Protein AF-A0A1W9SFX4-F1 (afdb_monomer)

Radius of gyration: 13.18 Å; Cα contacts (8 Å, |Δi|>4): 288; chains: 1; bounding box: 35×30×36 Å

pLDDT: mean 95.42, std 6.11, range [47.66, 98.62]

Nearest PDB structures (foldseek):
  8iah-assembly1_3  TM=3.057E-01  e=8.000E+00  Sus scrofa
  8bez-assembly1_B  TM=2.162E-01  e=9.875E+00  Lysinibacillus sphaericus

Sequence (122 aa):
MSNLPYLVVSDGKGNTFEVPELRMVGAALNKYMLPGSDELIPLPVGSDLFELPGCKPVGYNPETREFVLLEEYHGQTVSAAAAFMAPAYMQLYRGAYVKAYNAPTLPLYAYTAVGWKNGEFY

Secondary structure (DSSP, 8-state):
---PPEEEEE-SSS-EEEEEEEE--EEETTEEEPPPTTS--PPPTT-EEEEETTEEEEEEETTTTEEEE-SEETTEE-EEEEEEPPTT----SEEPEEE-TTPPPPPS--EE--EEETTEE-

Structure (mmCIF, N/CA/C/O backbone):
data_AF-A0A1W9SFX4-F1
#
_entry.id   AF-A0A1W9SFX4-F1
#
loop_
_atom_site.group_PDB
_atom_site.id
_atom_site.type_symbol
_atom_site.label_atom_id
_atom_site.label_alt_id
_atom_site.label_comp_id
_atom_site.label_asym_id
_atom_site.label_entity_id
_atom_site.label_seq_id
_atom_site.pdbx_PDB_ins_code
_atom_si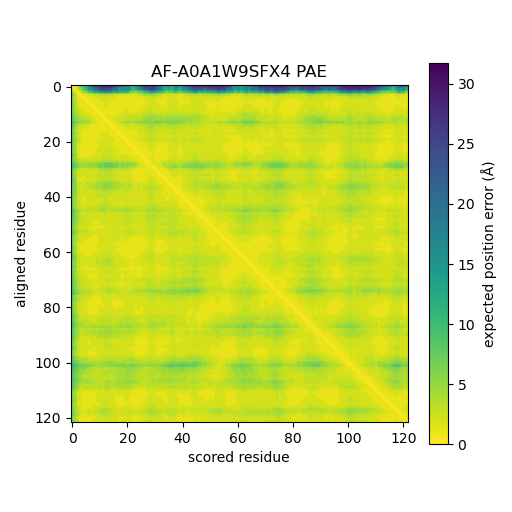te.Cartn_x
_atom_site.Cartn_y
_atom_site.Cartn_z
_atom_site.occupancy
_atom_site.B_iso_or_equiv
_atom_site.auth_seq_id
_atom_site.auth_comp_id
_atom_site.auth_asym_id
_atom_site.auth_atom_id
_atom_site.pdbx_PDB_model_num
ATOM 1 N N . MET A 1 1 ? -5.554 10.866 -17.174 1.00 47.66 1 MET A N 1
ATOM 2 C CA . MET A 1 1 ? -5.161 10.652 -15.766 1.00 47.66 1 MET A CA 1
ATOM 3 C C . MET A 1 1 ? -4.783 9.195 -15.635 1.00 47.66 1 MET A C 1
ATOM 5 O O . MET A 1 1 ? -5.523 8.349 -16.120 1.00 47.66 1 MET A O 1
ATOM 9 N N . SER A 1 2 ? -3.567 8.950 -15.161 1.00 55.94 2 SER A N 1
ATOM 10 C CA . SER A 1 2 ? -2.888 7.655 -15.117 1.00 55.94 2 SER A CA 1
ATOM 11 C C . SER A 1 2 ? -3.779 6.562 -14.525 1.00 55.94 2 SER A C 1
ATOM 13 O O . SER A 1 2 ? -4.423 6.755 -13.497 1.00 55.94 2 SER A O 1
ATOM 15 N N . ASN A 1 3 ? -3.812 5.410 -15.198 1.00 82.25 3 ASN A N 1
ATOM 16 C CA . ASN A 1 3 ? -4.481 4.189 -14.755 1.00 82.25 3 ASN A CA 1
ATOM 17 C C . ASN A 1 3 ? -3.688 3.579 -13.584 1.00 82.25 3 ASN A C 1
ATOM 19 O O . ASN A 1 3 ? -3.012 2.561 -13.752 1.00 82.25 3 ASN A O 1
ATOM 23 N N . LEU A 1 4 ? -3.665 4.292 -12.455 1.00 94.81 4 LEU A N 1
ATOM 24 C CA . LEU A 1 4 ? -3.017 3.862 -11.225 1.00 94.81 4 LEU A CA 1
ATOM 25 C C . LEU A 1 4 ? -3.733 2.620 -10.684 1.00 94.81 4 LEU A C 1
ATOM 27 O O . LEU A 1 4 ? -4.965 2.565 -10.752 1.00 94.81 4 LEU A O 1
ATOM 31 N N . PRO A 1 5 ? -2.991 1.654 -10.133 1.00 97.69 5 PRO A N 1
ATOM 32 C CA . PRO A 1 5 ? -3.583 0.542 -9.410 1.00 97.69 5 PRO A CA 1
ATOM 33 C C . PRO A 1 5 ? -4.430 0.997 -8.217 1.00 97.69 5 PRO A C 1
ATOM 35 O O . PRO A 1 5 ? -4.218 2.073 -7.643 1.00 97.69 5 PRO A O 1
ATOM 38 N N . TYR A 1 6 ? -5.401 0.169 -7.852 1.00 98.50 6 TYR A N 1
ATOM 39 C CA . TYR A 1 6 ? -6.217 0.343 -6.659 1.00 98.50 6 TYR A CA 1
ATOM 40 C C . TYR A 1 6 ? -5.377 0.155 -5.398 1.00 98.50 6 TYR A C 1
ATOM 42 O O . TYR A 1 6 ? -4.393 -0.589 -5.399 1.00 98.50 6 TYR A O 1
ATOM 50 N N . LEU A 1 7 ? -5.770 0.838 -4.321 1.00 98.50 7 LEU A N 1
ATOM 51 C CA . LEU A 1 7 ? -5.192 0.595 -3.002 1.00 98.50 7 LEU A CA 1
ATOM 52 C C . LEU A 1 7 ? -5.469 -0.857 -2.593 1.00 98.50 7 LEU A C 1
ATOM 54 O O . LEU A 1 7 ? -6.609 -1.300 -2.692 1.00 98.50 7 LEU A O 1
ATOM 58 N N . VAL A 1 8 ? -4.451 -1.560 -2.101 1.00 98.38 8 VAL A N 1
ATOM 59 C CA . VAL A 1 8 ? -4.590 -2.899 -1.511 1.00 98.38 8 VAL A CA 1
ATOM 60 C C . VAL A 1 8 ? -4.483 -2.792 0.004 1.00 98.38 8 VAL A C 1
ATOM 62 O O . VAL A 1 8 ? -3.603 -2.107 0.532 1.00 98.38 8 VAL A O 1
ATOM 65 N N . VAL A 1 9 ? -5.380 -3.478 0.705 1.00 98.44 9 VAL A N 1
ATOM 66 C CA . VAL A 1 9 ? -5.437 -3.524 2.169 1.00 98.44 9 VAL A CA 1
ATOM 67 C C . VAL A 1 9 ? -5.582 -4.963 2.660 1.00 98.44 9 VAL A C 1
ATOM 69 O O . VAL A 1 9 ? -5.870 -5.861 1.873 1.00 98.44 9 VAL A O 1
ATOM 72 N N . SER A 1 10 ? -5.367 -5.179 3.958 1.00 97.94 10 SER A N 1
ATOM 73 C CA . SER A 1 10 ? -5.549 -6.465 4.639 1.00 97.94 10 SER A CA 1
ATOM 74 C C . SER A 1 10 ? -6.677 -6.405 5.669 1.00 97.94 10 SER A C 1
ATOM 76 O O . SER A 1 10 ? -6.849 -5.382 6.337 1.00 97.94 10 SER A O 1
ATOM 78 N N . ASP A 1 11 ? -7.399 -7.513 5.839 1.00 95.81 11 ASP A N 1
ATOM 79 C CA . ASP A 1 11 ? -8.476 -7.671 6.829 1.00 95.81 11 ASP A CA 1
ATOM 80 C C . ASP A 1 11 ? -8.001 -8.110 8.230 1.00 95.81 11 ASP A C 1
ATOM 82 O O . ASP A 1 11 ? -8.825 -8.313 9.126 1.00 95.81 11 ASP A O 1
ATOM 86 N N . GLY A 1 12 ? -6.694 -8.299 8.445 1.00 93.69 12 GLY A N 1
ATOM 87 C CA . GLY A 1 12 ? -6.165 -8.808 9.719 1.00 93.69 12 GLY A CA 1
ATOM 88 C C . GLY A 1 12 ? -6.267 -10.328 9.886 1.00 93.69 12 GLY A C 1
ATOM 89 O O . GLY A 1 12 ? -5.899 -10.859 10.934 1.00 93.69 12 GLY A O 1
ATOM 90 N N . LYS A 1 13 ? -6.815 -11.045 8.898 1.00 93.56 13 LYS A N 1
ATOM 91 C CA . LYS A 1 13 ? -7.102 -12.491 8.944 1.00 93.56 13 LYS A CA 1
ATOM 92 C C . LYS A 1 13 ? -6.386 -13.259 7.835 1.00 93.56 13 LYS A C 1
ATOM 94 O O . LYS A 1 13 ? -6.697 -14.424 7.592 1.00 93.56 13 LYS A O 1
ATOM 99 N N . GLY A 1 14 ? -5.409 -12.616 7.196 1.00 89.75 14 GLY A N 1
ATOM 100 C CA . GLY A 1 14 ? -4.604 -13.190 6.123 1.00 89.75 14 GLY A CA 1
ATOM 101 C C . GLY A 1 14 ? -5.181 -12.984 4.724 1.00 89.75 14 GLY A C 1
ATOM 102 O O . GLY A 1 14 ? -4.605 -13.510 3.774 1.00 89.75 14 GLY A O 1
ATOM 103 N N . ASN A 1 15 ? -6.272 -12.223 4.570 1.00 94.19 15 ASN A N 1
ATOM 104 C CA . ASN A 1 15 ? -6.792 -11.866 3.254 1.00 94.19 15 ASN A CA 1
ATOM 105 C C . ASN A 1 15 ? -6.381 -10.442 2.894 1.00 94.19 15 ASN A C 1
ATOM 107 O O . ASN A 1 15 ? -6.482 -9.527 3.709 1.00 94.19 15 ASN A O 1
ATOM 111 N N . THR A 1 16 ? -5.992 -10.253 1.635 1.00 95.62 16 THR A N 1
ATOM 112 C CA . THR A 1 16 ? -5.806 -8.925 1.050 1.00 95.62 16 THR A CA 1
ATOM 113 C C . THR A 1 16 ? -6.821 -8.698 -0.058 1.00 95.62 16 THR A C 1
ATOM 115 O O . THR A 1 16 ? -7.248 -9.646 -0.718 1.00 95.62 16 THR A O 1
ATOM 118 N N . PHE A 1 17 ? -7.243 -7.450 -0.227 1.00 97.25 17 PHE A N 1
ATOM 119 C CA . PHE A 1 17 ? -8.238 -7.060 -1.221 1.00 97.25 17 PHE A CA 1
ATOM 120 C C . PHE A 1 17 ? -8.054 -5.595 -1.620 1.00 97.25 17 PHE A C 1
ATOM 122 O O . PHE A 1 17 ? -7.417 -4.809 -0.912 1.00 97.25 17 PHE A O 1
ATOM 129 N N . GLU A 1 18 ? -8.597 -5.226 -2.773 1.00 97.50 18 GLU A N 1
ATOM 130 C CA . GLU A 1 18 ? -8.553 -3.870 -3.296 1.00 97.50 18 GLU A CA 1
ATOM 131 C C . GLU A 1 18 ? -9.688 -2.978 -2.772 1.00 97.50 18 GLU A C 1
ATOM 133 O O . GLU A 1 18 ? -10.795 -3.434 -2.496 1.00 97.50 18 GLU A O 1
ATOM 138 N N . VAL A 1 19 ? -9.423 -1.672 -2.696 1.00 98.12 19 VAL A N 1
ATOM 139 C CA . VAL A 1 19 ? -10.409 -0.620 -2.413 1.00 98.12 19 VAL A CA 1
ATOM 140 C C . VAL A 1 19 ? -10.612 0.199 -3.695 1.00 98.12 19 VAL A C 1
ATOM 142 O O . VAL A 1 19 ? -9.793 1.080 -3.982 1.00 98.12 19 VAL A O 1
ATOM 145 N N . PRO A 1 20 ? -11.653 -0.083 -4.508 1.00 96.56 20 PRO A N 1
ATOM 146 C CA . PRO A 1 20 ? -11.811 0.491 -5.850 1.00 96.56 20 PRO A CA 1
ATOM 147 C C . PRO A 1 20 ? -11.935 2.021 -5.893 1.00 96.56 20 PRO A C 1
ATOM 149 O O . PRO A 1 20 ? -11.581 2.662 -6.893 1.00 96.56 20 PRO A O 1
ATOM 152 N N . GLU A 1 21 ? -12.417 2.622 -4.806 1.00 97.19 21 GLU A N 1
ATOM 153 C CA . GLU A 1 21 ? -12.583 4.068 -4.650 1.00 97.19 21 GLU A CA 1
ATOM 154 C C . GLU A 1 21 ? -11.240 4.798 -4.494 1.00 97.19 21 GLU A C 1
ATOM 156 O O . GLU A 1 21 ? -11.141 5.992 -4.780 1.00 97.19 21 GLU A O 1
ATOM 161 N N . LEU A 1 22 ? -10.186 4.088 -4.080 1.00 98.19 22 LEU A N 1
ATOM 162 C CA . LEU A 1 22 ? -8.873 4.658 -3.793 1.00 98.19 22 LEU A CA 1
ATOM 163 C C . LEU A 1 22 ? -7.802 4.110 -4.741 1.00 98.19 22 LEU A C 1
ATOM 165 O O . LEU A 1 22 ? -7.918 3.038 -5.333 1.00 98.19 22 LEU A O 1
ATOM 169 N N . ARG A 1 23 ? -6.735 4.882 -4.930 1.00 98.19 23 ARG A N 1
ATOM 170 C CA . ARG A 1 23 ? -5.543 4.477 -5.685 1.00 98.19 23 ARG A CA 1
ATOM 171 C C . ARG A 1 23 ? -4.374 4.221 -4.755 1.00 98.19 23 ARG A C 1
ATOM 173 O O . ARG A 1 23 ? -4.309 4.808 -3.673 1.00 98.19 23 ARG A O 1
ATOM 180 N N . MET A 1 24 ? -3.467 3.352 -5.196 1.00 98.31 24 MET A N 1
ATOM 181 C CA . MET A 1 24 ? -2.239 3.049 -4.474 1.00 98.31 24 MET A CA 1
ATOM 182 C C . MET A 1 24 ? -1.407 4.315 -4.264 1.00 98.31 24 MET A C 1
ATOM 184 O O . MET A 1 24 ? -1.387 5.223 -5.102 1.00 98.31 24 MET A O 1
ATOM 188 N N . VAL A 1 25 ? -0.699 4.350 -3.142 1.00 98.44 25 VAL A N 1
ATOM 189 C CA . VAL A 1 25 ? 0.175 5.455 -2.762 1.00 98.44 25 VAL A CA 1
ATOM 190 C C . VAL A 1 25 ? 1.496 4.875 -2.285 1.00 98.44 25 VAL A C 1
ATOM 192 O O . VAL A 1 25 ? 1.536 3.927 -1.501 1.00 98.44 25 VAL A O 1
ATOM 195 N N . GLY A 1 26 ? 2.585 5.467 -2.759 1.00 98.12 26 GLY A N 1
ATOM 196 C CA . GLY A 1 26 ? 3.923 5.222 -2.252 1.00 98.12 26 GLY A CA 1
ATOM 197 C C . GLY A 1 26 ? 4.320 6.245 -1.190 1.00 98.12 26 GLY A C 1
ATOM 198 O O . GLY A 1 26 ? 3.838 7.376 -1.180 1.00 98.12 26 GLY A O 1
ATOM 199 N N . ALA A 1 27 ? 5.234 5.874 -0.301 1.00 97.81 27 ALA A N 1
ATOM 200 C CA . ALA A 1 27 ? 5.843 6.776 0.666 1.00 97.81 27 ALA A CA 1
ATOM 201 C C . ALA A 1 27 ? 7.344 6.945 0.394 1.00 97.81 27 ALA A C 1
ATOM 203 O O . ALA A 1 27 ? 8.121 5.986 0.454 1.00 97.81 27 ALA A O 1
ATOM 204 N N . ALA A 1 28 ? 7.757 8.194 0.178 1.00 96.12 28 ALA A N 1
ATOM 205 C CA . ALA A 1 28 ? 9.152 8.615 0.096 1.00 96.12 28 ALA A CA 1
ATOM 206 C C . ALA A 1 28 ? 9.451 9.546 1.274 1.00 96.12 28 ALA A C 1
ATOM 208 O O . ALA A 1 28 ? 8.930 10.659 1.350 1.00 96.12 28 ALA A O 1
ATOM 209 N N . LEU A 1 29 ? 10.279 9.086 2.218 1.00 90.75 29 LEU A N 1
ATOM 210 C CA . LEU A 1 29 ? 10.526 9.782 3.487 1.00 90.75 29 LEU A CA 1
ATOM 211 C C . LEU A 1 29 ? 9.205 10.132 4.204 1.00 90.75 29 LEU A C 1
ATOM 213 O O . LEU A 1 29 ? 8.491 9.224 4.627 1.00 90.75 29 LEU A O 1
ATOM 217 N N . ASN A 1 30 ? 8.895 11.424 4.331 1.00 89.69 30 ASN A N 1
ATOM 218 C CA . ASN A 1 30 ? 7.700 11.975 4.968 1.00 89.69 30 ASN A CA 1
ATOM 219 C C . ASN A 1 30 ? 6.635 12.453 3.963 1.00 89.69 30 ASN A C 1
ATOM 221 O O . ASN A 1 30 ? 5.731 13.193 4.347 1.00 89.69 30 ASN A O 1
ATOM 225 N N . LYS A 1 31 ? 6.756 12.082 2.683 1.00 96.62 31 LYS A N 1
ATOM 226 C CA . LYS A 1 31 ? 5.827 12.478 1.622 1.00 96.62 31 LYS A CA 1
ATOM 227 C C . LYS A 1 31 ? 5.103 11.275 1.040 1.00 96.62 31 LYS A C 1
ATOM 229 O O . LYS A 1 31 ? 5.701 10.219 0.824 1.00 96.62 31 LYS A O 1
ATOM 234 N N . TYR A 1 32 ? 3.829 11.486 0.738 1.00 98.19 32 TYR A N 1
ATOM 235 C CA . TYR A 1 32 ? 3.033 10.584 -0.079 1.00 98.19 32 TYR A CA 1
ATOM 236 C C . TYR A 1 32 ? 3.231 10.913 -1.555 1.00 98.19 32 TYR A C 1
ATOM 238 O O . TYR A 1 32 ? 3.253 12.081 -1.946 1.00 98.19 32 TYR A O 1
ATOM 246 N N . MET A 1 33 ? 3.401 9.867 -2.353 1.00 97.69 33 MET A N 1
ATOM 247 C CA . MET A 1 33 ? 3.740 9.926 -3.765 1.00 97.69 33 MET A CA 1
ATOM 248 C C . MET A 1 33 ? 2.742 9.084 -4.550 1.00 97.69 33 MET A C 1
ATOM 250 O O . MET A 1 33 ? 2.395 7.974 -4.145 1.00 97.69 33 MET A O 1
ATOM 254 N N . LEU A 1 34 ? 2.301 9.609 -5.687 1.00 97.19 34 LEU A N 1
ATOM 255 C CA . LEU A 1 34 ? 1.607 8.820 -6.697 1.00 97.19 34 LEU A CA 1
ATOM 256 C C . LEU A 1 34 ? 2.665 8.300 -7.669 1.00 97.19 34 LEU A C 1
ATOM 258 O O . LEU A 1 34 ? 3.321 9.139 -8.290 1.00 97.19 34 LEU A O 1
ATOM 262 N N . PRO A 1 35 ? 2.852 6.975 -7.794 1.00 96.00 35 PRO A N 1
ATOM 263 C CA . PRO A 1 35 ? 3.836 6.436 -8.721 1.00 96.00 35 PRO A CA 1
ATOM 264 C C . PRO A 1 35 ? 3.560 6.864 -10.168 1.00 96.00 35 PRO A C 1
ATOM 266 O O . PRO A 1 35 ? 2.409 6.906 -10.614 1.00 96.00 35 PRO A O 1
ATOM 269 N N . GLY A 1 36 ? 4.617 7.167 -10.915 1.00 94.06 36 GLY A N 1
ATOM 270 C CA . GLY A 1 36 ? 4.561 7.292 -12.367 1.00 94.06 36 GLY A CA 1
ATOM 271 C C . GLY A 1 36 ? 4.195 5.958 -13.023 1.00 94.06 36 GLY A C 1
ATOM 272 O O . GLY A 1 36 ? 4.423 4.885 -12.470 1.00 94.06 36 GLY A O 1
ATOM 273 N N . SER A 1 37 ? 3.619 5.995 -14.226 1.00 90.31 37 SER A N 1
ATOM 274 C CA . SER A 1 37 ? 3.300 4.762 -14.966 1.00 90.31 37 SER A CA 1
ATOM 275 C C . SER A 1 37 ? 4.543 3.974 -15.389 1.00 90.31 37 SER A C 1
ATOM 277 O O . SER A 1 37 ? 4.458 2.772 -15.591 1.00 90.31 37 SER A O 1
ATOM 279 N N . ASP A 1 38 ? 5.666 4.666 -15.549 1.00 93.12 38 ASP A N 1
ATOM 280 C CA . ASP A 1 38 ? 7.004 4.149 -15.838 1.00 93.12 38 ASP A CA 1
ATOM 281 C C . ASP A 1 38 ? 7.763 3.681 -14.582 1.00 93.12 38 ASP A C 1
ATOM 283 O O . ASP A 1 38 ? 8.802 3.038 -14.698 1.00 93.12 38 ASP A O 1
ATOM 287 N N . GLU A 1 39 ? 7.231 3.967 -13.391 1.00 95.38 39 GLU A N 1
ATOM 288 C CA . GLU A 1 39 ? 7.771 3.533 -12.095 1.00 95.38 39 GLU A CA 1
ATOM 289 C C . GLU A 1 39 ? 7.098 2.253 -11.572 1.00 95.38 39 GLU A C 1
ATOM 291 O O . GLU A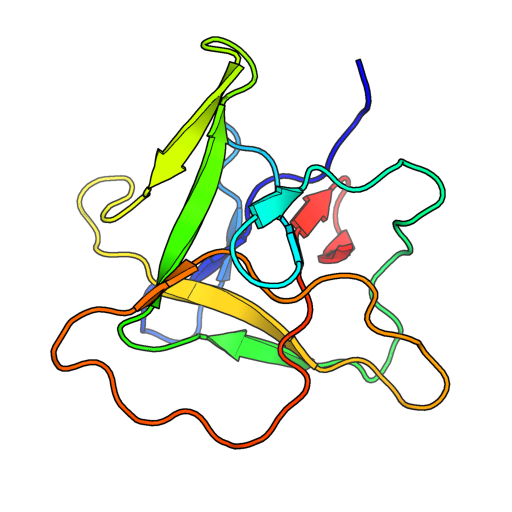 1 39 ? 7.535 1.691 -10.569 1.00 95.38 39 GLU A O 1
ATOM 296 N N . LEU A 1 40 ? 6.027 1.803 -12.234 1.00 95.62 40 LEU A N 1
ATOM 297 C CA . LEU A 1 40 ? 5.253 0.620 -11.867 1.00 95.62 40 LEU A CA 1
ATOM 298 C C . LEU A 1 40 ? 5.584 -0.550 -12.789 1.00 95.62 40 LEU A C 1
ATOM 300 O O . LEU A 1 40 ? 5.583 -0.423 -14.013 1.00 95.62 40 LEU A O 1
ATOM 304 N N . ILE A 1 41 ? 5.784 -1.715 -12.186 1.00 96.31 41 ILE A N 1
ATOM 305 C CA . ILE A 1 41 ? 5.945 -2.993 -12.877 1.00 96.31 41 ILE A CA 1
ATOM 306 C C . ILE A 1 41 ? 4.965 -3.992 -12.269 1.00 96.31 41 ILE A C 1
ATOM 308 O O . ILE A 1 41 ? 4.653 -3.855 -11.090 1.00 96.31 41 ILE A O 1
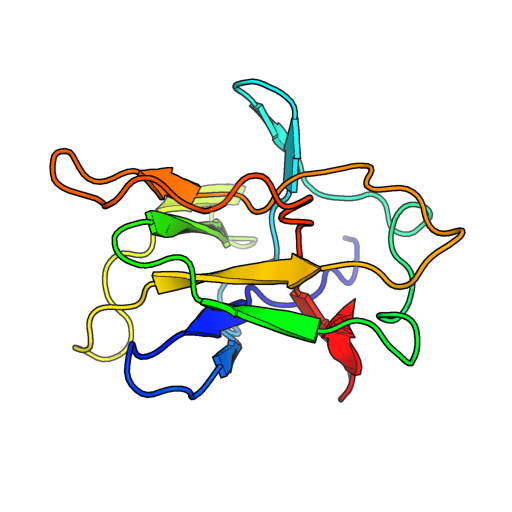ATOM 312 N N . PRO A 1 42 ? 4.491 -5.002 -13.013 1.00 97.06 42 PRO A N 1
ATOM 313 C CA . PRO A 1 42 ? 3.814 -6.127 -12.388 1.00 97.06 42 PRO A CA 1
ATOM 314 C C . PRO A 1 42 ? 4.697 -6.730 -11.296 1.00 97.06 42 PRO A C 1
ATOM 316 O O . PRO A 1 42 ? 5.916 -6.848 -11.474 1.00 97.06 42 PRO A O 1
ATOM 319 N N . LEU A 1 43 ? 4.084 -7.113 -10.178 1.00 97.25 43 LEU A N 1
ATOM 320 C CA . LEU A 1 43 ? 4.791 -7.646 -9.028 1.00 97.25 43 LEU A CA 1
ATOM 321 C C . LEU A 1 43 ? 5.593 -8.887 -9.462 1.00 97.25 43 LEU A C 1
ATOM 323 O O . LEU A 1 43 ? 5.001 -9.864 -9.932 1.00 97.25 43 LEU A O 1
ATOM 327 N N . PRO A 1 44 ? 6.932 -8.879 -9.327 1.00 96.81 44 PRO A N 1
ATOM 328 C CA . PRO A 1 44 ? 7.757 -9.962 -9.838 1.00 96.81 44 PRO A CA 1
ATOM 329 C C . PRO A 1 44 ? 7.441 -11.303 -9.180 1.00 96.81 44 PRO A C 1
ATOM 331 O O . PRO A 1 44 ? 7.245 -11.380 -7.965 1.00 96.81 44 PRO A O 1
ATOM 334 N N . VAL A 1 45 ? 7.487 -12.379 -9.967 1.00 95.94 45 VAL A N 1
ATOM 335 C CA . VAL A 1 45 ? 7.380 -13.751 -9.452 1.00 95.94 45 VAL A CA 1
ATOM 336 C C . VAL A 1 45 ? 8.451 -13.997 -8.384 1.00 95.94 45 VAL A C 1
ATOM 338 O O . VAL A 1 45 ? 9.623 -13.681 -8.586 1.00 95.94 45 VAL A O 1
ATOM 341 N N . GLY A 1 46 ? 8.041 -14.581 -7.256 1.00 94.50 46 GLY A N 1
ATOM 342 C CA . GLY A 1 46 ? 8.901 -14.791 -6.087 1.00 94.50 46 GLY A CA 1
ATOM 343 C C . GLY A 1 46 ? 8.923 -13.616 -5.103 1.00 94.50 46 GLY A C 1
ATOM 344 O O . GLY A 1 46 ? 9.681 -13.666 -4.139 1.00 94.50 46 GLY A O 1
ATOM 345 N N . SER A 1 47 ? 8.121 -12.575 -5.346 1.00 96.81 47 SER A N 1
ATOM 346 C CA . SER A 1 47 ? 7.788 -11.564 -4.339 1.00 96.81 47 SER A CA 1
ATOM 347 C C . SER A 1 47 ? 6.647 -12.062 -3.451 1.00 96.81 47 SER A C 1
ATOM 349 O O . SER A 1 47 ? 5.803 -12.836 -3.903 1.00 96.81 47 SER A O 1
ATOM 351 N N . ASP A 1 48 ? 6.589 -11.557 -2.224 1.00 95.06 48 ASP A N 1
ATOM 352 C CA . ASP A 1 48 ? 5.568 -11.912 -1.236 1.00 95.06 48 ASP A CA 1
ATOM 353 C C . ASP A 1 48 ? 4.760 -10.683 -0.805 1.00 95.06 48 ASP A C 1
ATOM 355 O O . ASP A 1 48 ? 5.252 -9.553 -0.840 1.00 95.06 48 ASP A O 1
ATOM 359 N N . LEU A 1 49 ? 3.525 -10.905 -0.354 1.00 96.25 49 LEU A N 1
ATOM 360 C CA . LEU A 1 49 ? 2.675 -9.869 0.232 1.00 96.25 49 LEU A CA 1
ATOM 361 C C . LEU A 1 49 ? 2.659 -9.976 1.751 1.00 96.25 49 LEU A C 1
ATOM 363 O O . LEU A 1 49 ? 2.577 -11.063 2.319 1.00 96.25 49 LEU A O 1
ATOM 367 N N . PHE A 1 50 ? 2.685 -8.820 2.402 1.00 96.00 50 PHE A N 1
ATOM 368 C CA . PHE A 1 50 ? 2.687 -8.696 3.847 1.00 96.00 50 PHE A CA 1
ATOM 369 C C . PHE A 1 50 ? 1.576 -7.768 4.305 1.00 96.00 50 PHE A C 1
ATOM 371 O O . PHE A 1 50 ? 1.435 -6.647 3.817 1.00 96.00 50 PHE A O 1
ATOM 378 N N . GLU A 1 51 ? 0.846 -8.215 5.319 1.00 96.50 51 GLU A N 1
ATOM 379 C CA . GLU A 1 51 ? 0.099 -7.318 6.186 1.00 96.50 51 GLU A CA 1
ATOM 380 C C . GLU A 1 51 ? 1.068 -6.512 7.058 1.00 96.50 51 GLU A C 1
ATOM 382 O O . GLU A 1 51 ? 2.089 -7.028 7.522 1.00 96.50 51 GLU A O 1
ATOM 387 N N . LEU A 1 52 ? 0.719 -5.253 7.320 1.00 96.88 52 LEU A N 1
ATOM 388 C CA . LEU A 1 52 ? 1.406 -4.379 8.261 1.00 96.88 52 LEU A CA 1
ATOM 389 C C . LEU A 1 52 ? 0.506 -4.116 9.486 1.00 96.88 52 LEU A C 1
ATOM 391 O O . LEU A 1 52 ? -0.231 -3.124 9.503 1.00 96.88 52 LEU A O 1
ATOM 395 N N . PRO A 1 53 ? 0.547 -4.964 10.534 1.00 95.31 53 PRO A N 1
ATOM 396 C CA . PRO A 1 53 ? -0.345 -4.833 11.682 1.00 95.31 53 PRO A CA 1
ATOM 397 C C . PRO A 1 53 ? -0.225 -3.470 12.370 1.00 95.31 53 PRO A C 1
ATOM 399 O O . PRO A 1 53 ? 0.875 -2.975 12.636 1.00 95.31 53 PRO A O 1
ATOM 402 N N . GLY A 1 54 ? -1.370 -2.850 12.667 1.00 95.06 54 GLY A N 1
ATOM 403 C CA . GLY A 1 54 ? -1.432 -1.526 13.299 1.00 95.06 54 GLY A CA 1
ATOM 404 C C . GLY A 1 54 ? -0.952 -0.374 12.405 1.00 95.06 54 GLY A C 1
ATOM 405 O O . GLY A 1 54 ? -0.775 0.748 12.887 1.00 95.06 54 GLY A O 1
ATOM 406 N N . CYS A 1 55 ? -0.733 -0.623 11.114 1.00 97.31 55 CYS A N 1
ATOM 407 C CA . CYS A 1 55 ? -0.425 0.404 10.129 1.00 97.31 55 CYS A CA 1
ATOM 408 C C . CYS A 1 55 ? -1.682 0.699 9.310 1.00 97.31 55 CYS A C 1
ATOM 410 O O . CYS A 1 55 ? -2.145 -0.147 8.552 1.00 97.31 55 CYS A O 1
ATOM 412 N N . LYS A 1 56 ? -2.234 1.902 9.464 1.00 97.88 56 LYS A N 1
ATOM 413 C CA . LYS A 1 56 ? -3.443 2.347 8.765 1.00 97.88 56 LYS A CA 1
ATOM 414 C C . LYS A 1 56 ? -3.089 2.738 7.322 1.00 97.88 56 LYS A C 1
ATOM 416 O O . LYS A 1 56 ? -2.229 3.612 7.165 1.00 97.88 56 LYS A O 1
ATOM 421 N N . PRO A 1 57 ? -3.681 2.120 6.287 1.00 98.25 57 PRO A N 1
ATOM 422 C CA . PRO A 1 57 ? -3.337 2.392 4.895 1.00 98.25 57 PRO A CA 1
ATOM 423 C C . PRO A 1 57 ? -3.682 3.820 4.476 1.00 98.25 57 PRO A C 1
ATOM 425 O O . PRO A 1 57 ? -4.677 4.397 4.915 1.00 98.25 57 PRO A O 1
ATOM 428 N N . VAL A 1 58 ? -2.863 4.377 3.586 1.00 98.62 58 VAL A N 1
ATOM 429 C CA . VAL A 1 58 ? -3.130 5.659 2.929 1.00 98.62 58 VAL A CA 1
ATOM 430 C C . VAL A 1 58 ? -3.396 5.404 1.452 1.00 98.62 58 VAL A C 1
ATOM 432 O O . VAL A 1 58 ? -2.554 4.844 0.754 1.00 98.62 58 VAL A O 1
ATOM 435 N N . GLY A 1 59 ? -4.560 5.835 0.977 1.00 98.44 59 GLY A N 1
ATOM 436 C CA . GLY A 1 59 ? -4.931 5.815 -0.434 1.00 98.44 59 GLY A CA 1
ATOM 437 C C . GLY A 1 59 ? -5.028 7.218 -1.016 1.00 98.44 59 GLY A C 1
ATOM 438 O O . GLY A 1 59 ? -5.026 8.212 -0.293 1.00 98.44 59 GLY A O 1
ATOM 439 N N . TYR A 1 60 ? -5.136 7.311 -2.336 1.00 98.56 60 TYR A N 1
ATOM 440 C CA . TYR A 1 60 ? -5.446 8.563 -3.023 1.00 98.56 60 TYR A CA 1
ATOM 441 C C . TYR A 1 60 ? -6.859 8.521 -3.583 1.00 98.56 60 TYR A C 1
ATOM 443 O O . TYR A 1 60 ? -7.180 7.626 -4.366 1.00 98.56 60 TYR A O 1
ATOM 451 N N . ASN A 1 61 ? -7.690 9.487 -3.198 1.00 97.88 61 ASN A N 1
ATOM 452 C CA . ASN A 1 61 ? -9.028 9.644 -3.747 1.00 97.88 61 ASN A CA 1
ATOM 453 C C . ASN A 1 61 ? -8.946 10.499 -5.029 1.00 97.88 61 ASN 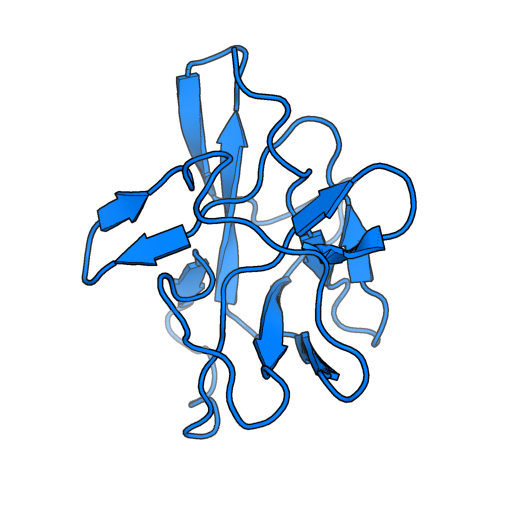A C 1
ATOM 455 O O . ASN A 1 61 ? -8.609 11.683 -4.948 1.00 97.88 61 ASN A O 1
ATOM 459 N N . PRO A 1 62 ? -9.243 9.940 -6.217 1.00 96.12 62 PRO A N 1
ATOM 460 C CA . PRO A 1 62 ? -9.153 10.679 -7.474 1.00 96.12 62 PRO A CA 1
ATOM 461 C C . PRO A 1 62 ? -10.264 11.726 -7.656 1.00 96.12 62 PRO A C 1
ATOM 463 O O . PRO A 1 62 ? -10.077 12.654 -8.441 1.00 96.12 62 PRO A O 1
ATOM 466 N N . GLU A 1 63 ? -11.392 11.599 -6.951 1.00 96.19 63 GLU A N 1
ATOM 467 C CA . GLU A 1 63 ? -12.514 12.542 -7.018 1.00 96.19 63 GLU A CA 1
ATOM 468 C C . GLU A 1 63 ? -12.209 13.816 -6.228 1.00 96.19 63 GLU A C 1
ATOM 470 O O . GLU A 1 63 ? -12.341 14.921 -6.754 1.00 96.19 63 GLU A O 1
ATOM 475 N N . THR A 1 64 ? -11.740 13.668 -4.984 1.00 96.94 64 THR A N 1
ATOM 476 C CA . THR A 1 64 ? -11.378 14.811 -4.125 1.00 96.94 64 THR A CA 1
ATOM 477 C C . THR A 1 64 ? -9.955 15.305 -4.366 1.00 96.94 64 THR A C 1
ATOM 479 O O . THR A 1 64 ? -9.631 16.443 -4.038 1.00 96.94 64 THR A O 1
ATOM 482 N N . ARG A 1 65 ? -9.114 14.478 -5.001 1.00 96.56 65 ARG A N 1
ATOM 483 C CA . ARG A 1 65 ? -7.681 14.703 -5.245 1.00 96.56 65 ARG A CA 1
ATOM 484 C C . ARG A 1 65 ? -6.847 14.786 -3.966 1.00 96.56 65 ARG A C 1
ATOM 486 O O . ARG A 1 65 ? -5.823 15.471 -3.945 1.00 96.56 65 ARG A O 1
ATOM 493 N N . GLU A 1 66 ? -7.247 14.050 -2.937 1.00 97.88 66 GLU A N 1
ATOM 494 C CA . GLU A 1 66 ? -6.615 14.060 -1.616 1.00 97.88 66 GLU A CA 1
ATOM 495 C C . GLU A 1 66 ? -6.053 12.690 -1.228 1.00 97.88 66 GLU A C 1
ATOM 497 O O . GLU A 1 66 ? -6.528 11.641 -1.668 1.00 97.88 66 GLU A O 1
ATOM 502 N N . PHE A 1 67 ? -5.036 12.707 -0.364 1.00 98.31 67 PHE A N 1
ATOM 503 C CA . PHE A 1 67 ? -4.582 11.509 0.333 1.00 98.31 67 PHE A CA 1
ATOM 504 C C . PHE A 1 67 ? -5.513 11.232 1.511 1.00 98.31 67 PHE A C 1
ATOM 506 O O . PHE A 1 67 ? -5.712 12.094 2.365 1.00 98.31 67 PHE A O 1
ATOM 513 N N . VAL A 1 68 ? -6.060 10.024 1.558 1.00 98.06 68 VAL A N 1
ATOM 514 C CA . VAL A 1 68 ? -7.056 9.598 2.537 1.00 98.06 68 VAL A CA 1
ATOM 515 C C . VAL A 1 68 ? -6.466 8.495 3.400 1.00 98.06 68 VAL A C 1
ATOM 517 O O . VAL A 1 68 ? -5.956 7.497 2.890 1.00 98.06 68 VAL A O 1
ATOM 520 N N . LEU A 1 69 ? -6.551 8.678 4.715 1.00 98.19 69 LEU A N 1
ATOM 521 C CA . LEU A 1 69 ? -6.280 7.623 5.681 1.00 98.19 69 LEU A CA 1
ATOM 522 C C . LEU A 1 69 ? -7.510 6.719 5.778 1.00 98.19 69 LEU A C 1
ATOM 524 O O . LEU A 1 69 ? -8.592 7.199 6.110 1.00 98.19 69 LEU A O 1
ATOM 528 N N . LEU A 1 70 ? -7.347 5.428 5.505 1.00 97.88 70 LEU A N 1
ATOM 529 C CA . LEU A 1 70 ? -8.436 4.462 5.574 1.00 97.88 70 LEU A CA 1
ATOM 530 C C . LEU A 1 70 ? -8.273 3.604 6.829 1.00 97.88 70 LEU A C 1
ATOM 532 O O . LEU A 1 70 ? -7.406 2.740 6.884 1.00 97.88 70 LEU A O 1
ATOM 536 N N . GLU A 1 71 ? -9.082 3.863 7.853 1.00 96.06 71 GLU A N 1
ATOM 537 C CA . GLU A 1 71 ? -9.049 3.075 9.096 1.00 96.06 71 GLU A CA 1
ATOM 538 C C . GLU A 1 71 ? -9.971 1.858 9.027 1.00 96.06 71 GLU A C 1
ATOM 540 O O . GLU A 1 71 ? -9.648 0.790 9.547 1.00 96.06 71 GLU A O 1
ATOM 545 N N . GLU A 1 72 ? -11.109 2.025 8.358 1.00 96.56 72 GLU A N 1
ATOM 546 C CA . GLU A 1 72 ? -12.143 1.013 8.216 1.00 96.56 72 GLU A CA 1
ATOM 547 C C . GLU A 1 72 ? -12.677 0.993 6.786 1.00 96.56 72 GLU A C 1
ATOM 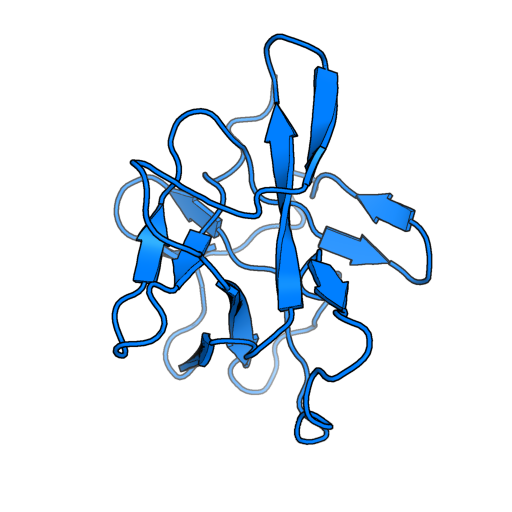549 O O . GLU A 1 72 ? -1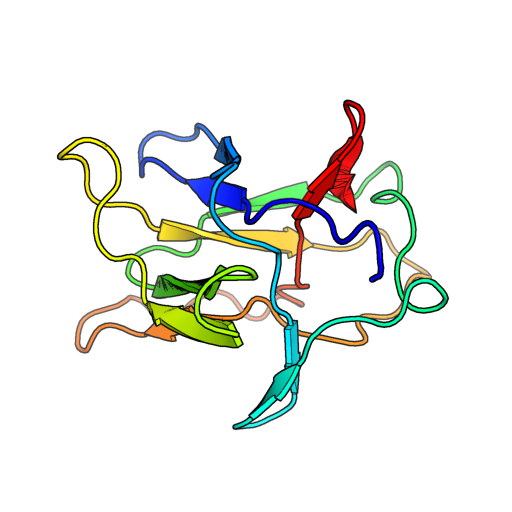2.774 2.031 6.129 1.00 96.56 72 GLU A O 1
ATOM 554 N N . TYR A 1 73 ? -13.069 -0.189 6.323 1.00 97.38 73 TYR A N 1
ATOM 555 C CA . TYR A 1 73 ? -13.742 -0.390 5.048 1.00 97.38 73 TYR A CA 1
ATOM 556 C C . TYR A 1 73 ? -14.909 -1.360 5.238 1.00 97.38 73 TYR A C 1
ATOM 558 O O . TYR A 1 73 ? -14.743 -2.427 5.826 1.00 97.38 73 TYR A O 1
ATOM 566 N N . HIS A 1 74 ? -16.112 -0.960 4.807 1.00 95.25 74 HIS A N 1
ATOM 567 C CA . HIS A 1 74 ? -17.370 -1.699 5.036 1.00 95.25 74 HIS A CA 1
ATOM 568 C C . HIS A 1 74 ? -17.571 -2.162 6.494 1.00 95.25 74 HIS A C 1
ATOM 570 O O . HIS A 1 74 ? -18.022 -3.277 6.753 1.00 95.25 74 HIS A O 1
ATOM 576 N N . GLY A 1 75 ? -17.218 -1.302 7.457 1.00 94.38 75 GLY A N 1
ATOM 577 C CA . GLY A 1 75 ? -17.370 -1.568 8.893 1.00 94.38 75 GLY A CA 1
ATOM 578 C C . GLY A 1 75 ? -16.335 -2.527 9.493 1.00 94.38 75 GLY A C 1
ATOM 579 O O . GLY A 1 75 ? -16.533 -3.008 10.606 1.00 94.38 75 GLY A O 1
ATOM 580 N N . GLN A 1 76 ? -15.251 -2.831 8.774 1.00 94.44 76 GLN A N 1
ATOM 581 C CA . GLN A 1 76 ? -14.139 -3.644 9.269 1.00 94.44 76 GLN A CA 1
ATOM 582 C C . GLN A 1 76 ? -12.859 -2.818 9.307 1.00 94.44 76 GLN A C 1
ATOM 584 O O . GLN A 1 76 ? -12.545 -2.124 8.342 1.00 94.44 76 GLN A O 1
ATOM 589 N N . THR A 1 77 ? -12.100 -2.912 10.398 1.00 96.06 77 THR A N 1
ATOM 590 C CA . THR A 1 77 ? -10.760 -2.320 10.473 1.00 96.06 77 THR A CA 1
ATOM 591 C C . THR A 1 77 ? -9.851 -2.956 9.430 1.00 96.06 77 THR A C 1
ATOM 593 O O . THR A 1 77 ? -9.813 -4.178 9.305 1.00 96.06 77 THR A O 1
ATOM 596 N N . VAL A 1 78 ? -9.096 -2.126 8.717 1.00 97.62 78 VAL A N 1
ATOM 597 C CA . VAL A 1 78 ? -8.151 -2.579 7.693 1.00 97.62 78 VAL A CA 1
ATOM 598 C C . VAL A 1 78 ? -6.725 -2.183 8.046 1.00 97.62 78 VAL A C 1
ATOM 600 O O . VAL A 1 78 ? -6.474 -1.154 8.675 1.00 97.62 78 VAL A O 1
ATOM 603 N N . SER A 1 79 ? -5.774 -3.012 7.628 1.00 97.75 79 SER A N 1
ATOM 604 C CA . SER A 1 79 ? -4.342 -2.734 7.741 1.00 97.75 79 SER A CA 1
ATOM 605 C C . SER A 1 79 ? -3.721 -2.515 6.369 1.00 97.75 79 SER A C 1
ATOM 607 O O . SER A 1 79 ? -4.216 -2.994 5.350 1.00 97.75 79 SER A O 1
ATOM 609 N N . ALA A 1 80 ? -2.617 -1.777 6.336 1.00 98.06 80 ALA A N 1
ATOM 610 C CA . ALA A 1 80 ? -1.848 -1.582 5.123 1.00 98.06 80 ALA A CA 1
ATOM 611 C C . ALA A 1 80 ? -1.238 -2.907 4.662 1.00 98.06 80 ALA A C 1
ATOM 613 O O . ALA A 1 80 ? -0.805 -3.719 5.483 1.00 98.06 80 ALA A O 1
ATOM 614 N N . ALA A 1 81 ? -1.186 -3.094 3.348 1.00 98.00 81 ALA A N 1
ATOM 615 C CA . ALA A 1 81 ? -0.441 -4.167 2.714 1.00 98.00 81 ALA A CA 1
ATOM 616 C C . ALA A 1 81 ? 0.826 -3.605 2.056 1.00 98.00 81 ALA A C 1
ATOM 618 O O . ALA A 1 81 ? 0.861 -2.452 1.617 1.00 98.00 81 ALA A O 1
ATOM 619 N N . ALA A 1 82 ? 1.873 -4.418 1.995 1.00 98.06 82 ALA A N 1
ATOM 620 C CA . ALA A 1 82 ? 3.109 -4.101 1.295 1.00 98.06 82 ALA A CA 1
ATOM 621 C C . ALA A 1 82 ? 3.672 -5.346 0.612 1.00 98.06 82 ALA A C 1
ATOM 623 O O . ALA A 1 82 ? 3.406 -6.469 1.037 1.00 98.0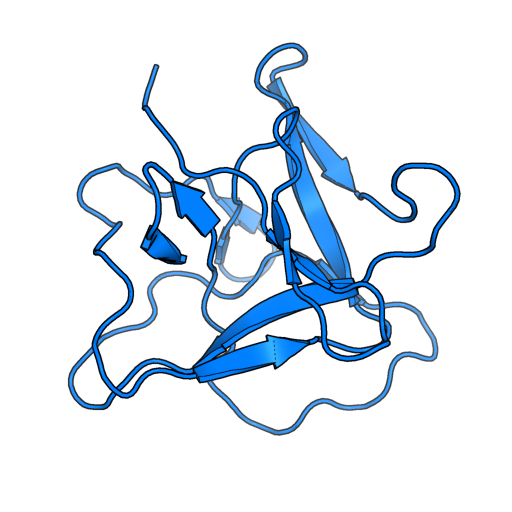6 82 ALA A O 1
ATOM 624 N N . ALA A 1 83 ? 4.485 -5.139 -0.417 1.00 97.81 83 ALA A N 1
ATOM 625 C CA . ALA A 1 83 ? 5.220 -6.210 -1.070 1.00 97.81 83 ALA A CA 1
ATOM 626 C C . ALA A 1 83 ? 6.648 -6.319 -0.523 1.00 97.81 83 ALA A C 1
ATOM 628 O O . ALA A 1 83 ? 7.308 -5.311 -0.258 1.00 97.81 83 ALA A O 1
ATOM 629 N N . PHE A 1 84 ? 7.145 -7.544 -0.400 1.00 96.12 84 PHE A N 1
ATOM 630 C CA . PHE A 1 84 ? 8.568 -7.840 -0.319 1.00 96.12 84 PHE A CA 1
ATOM 631 C C . PHE A 1 84 ? 9.035 -8.288 -1.698 1.00 96.12 84 PHE A C 1
ATOM 633 O O . PHE A 1 84 ? 8.643 -9.348 -2.182 1.00 96.12 84 PHE A O 1
ATOM 640 N N . MET A 1 85 ? 9.839 -7.448 -2.339 1.00 96.06 85 MET A N 1
ATOM 641 C CA . MET A 1 85 ? 10.236 -7.644 -3.730 1.00 96.06 85 MET A CA 1
ATOM 642 C C . MET A 1 85 ? 11.189 -8.828 -3.884 1.00 96.06 85 MET A C 1
ATOM 644 O O . MET A 1 85 ? 12.121 -8.996 -3.092 1.00 96.06 85 MET A O 1
ATOM 648 N N . ALA A 1 86 ? 11.005 -9.594 -4.959 1.00 96.19 86 ALA A N 1
ATOM 649 C CA . ALA A 1 86 ? 11.977 -10.583 -5.401 1.00 96.19 86 ALA A CA 1
ATOM 650 C C . ALA A 1 86 ? 13.381 -9.950 -5.571 1.00 96.19 86 ALA A C 1
ATOM 652 O O . ALA A 1 86 ? 13.501 -8.751 -5.860 1.00 96.19 86 ALA A O 1
ATOM 653 N N . PRO A 1 87 ? 14.467 -10.734 -5.435 1.00 93.81 87 PRO A N 1
ATOM 654 C CA . PRO A 1 87 ? 15.822 -10.236 -5.647 1.00 93.81 87 PRO A CA 1
ATOM 655 C C . PRO A 1 87 ? 16.023 -9.606 -7.031 1.00 93.81 87 PRO A C 1
ATOM 657 O O . PRO A 1 87 ? 15.370 -9.986 -7.999 1.00 93.81 87 PRO A O 1
ATOM 660 N N . ALA A 1 88 ? 16.992 -8.690 -7.121 1.00 94.31 88 ALA A N 1
ATOM 661 C CA . ALA A 1 88 ? 17.345 -7.928 -8.327 1.00 94.31 88 ALA A CA 1
ATOM 662 C C . ALA A 1 88 ? 16.318 -6.871 -8.790 1.00 94.31 88 ALA A C 1
ATOM 664 O O . ALA A 1 88 ? 16.521 -6.253 -9.834 1.00 94.31 88 ALA A O 1
ATOM 665 N N . TYR A 1 89 ? 15.286 -6.591 -7.988 1.00 94.94 89 TYR A N 1
ATOM 666 C CA . TYR A 1 89 ? 14.375 -5.459 -8.184 1.00 94.94 89 TYR A CA 1
ATOM 667 C C . TYR A 1 89 ? 14.633 -4.348 -7.161 1.00 94.94 89 TYR A C 1
ATOM 669 O O . TYR A 1 89 ? 15.116 -4.592 -6.054 1.00 94.94 89 TYR A O 1
ATOM 677 N N . MET A 1 90 ? 14.318 -3.109 -7.540 1.00 92.81 90 MET A N 1
ATOM 678 C CA . MET A 1 90 ? 14.544 -1.923 -6.716 1.00 92.81 90 MET A CA 1
ATOM 679 C C . MET A 1 90 ? 13.224 -1.384 -6.162 1.00 92.81 90 MET A C 1
A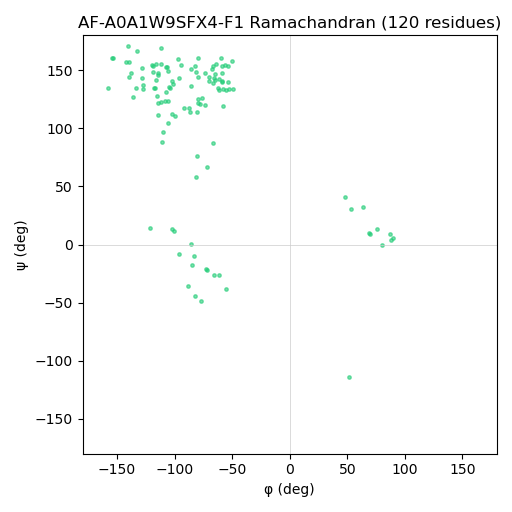TOM 681 O O . MET A 1 90 ? 12.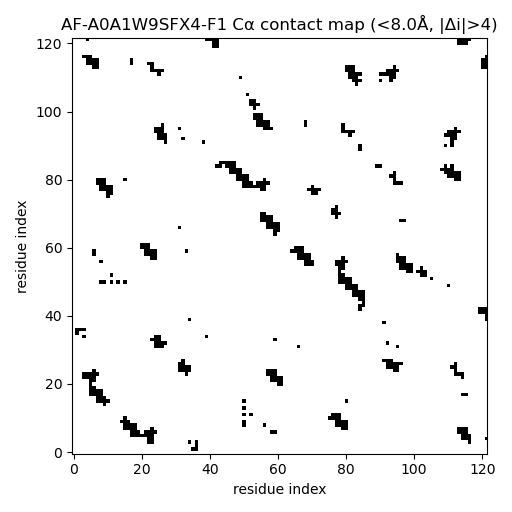276 -1.155 -6.905 1.00 92.81 90 MET A O 1
ATOM 685 N N . GLN A 1 91 ? 13.191 -1.112 -4.856 1.00 94.69 91 GLN A N 1
ATOM 686 C CA . GLN A 1 91 ? 12.094 -0.389 -4.219 1.00 94.69 91 GLN A CA 1
ATOM 687 C C . GLN A 1 91 ? 12.263 1.121 -4.443 1.00 94.69 91 GLN A C 1
ATOM 689 O O . GLN A 1 91 ? 13.180 1.728 -3.885 1.00 94.69 91 GLN A O 1
ATOM 694 N N . LEU A 1 92 ? 11.346 1.738 -5.192 1.00 95.25 92 LEU A N 1
ATOM 695 C CA . LEU A 1 92 ? 11.260 3.201 -5.313 1.00 95.25 92 LEU A CA 1
ATOM 696 C C . LEU A 1 92 ? 10.506 3.826 -4.134 1.00 95.25 92 LEU A C 1
ATOM 698 O O . LEU A 1 92 ? 10.966 4.799 -3.534 1.00 95.25 92 LEU A O 1
ATOM 702 N N . TYR A 1 93 ? 9.376 3.225 -3.754 1.00 97.81 93 TYR A N 1
ATOM 703 C CA . TYR A 1 93 ? 8.511 3.720 -2.688 1.00 97.81 93 TYR A CA 1
ATOM 704 C C . TYR A 1 93 ? 8.205 2.637 -1.661 1.00 97.81 93 TYR A C 1
ATOM 706 O O . TYR A 1 93 ? 7.991 1.475 -2.004 1.00 97.81 93 TYR A O 1
ATOM 714 N N . ARG A 1 94 ? 8.130 3.039 -0.390 1.00 97.50 94 ARG A N 1
ATOM 715 C CA . ARG A 1 94 ? 7.597 2.177 0.671 1.00 97.50 94 ARG A CA 1
ATOM 716 C C . ARG A 1 94 ? 6.073 2.183 0.638 1.00 97.50 94 ARG A C 1
ATOM 718 O O . ARG A 1 94 ? 5.489 3.144 0.140 1.00 97.50 94 ARG A O 1
ATOM 725 N N . GLY A 1 95 ? 5.435 1.180 1.235 1.00 97.38 95 GLY A N 1
ATOM 726 C CA . GLY A 1 95 ? 3.996 1.218 1.497 1.00 97.38 95 GLY A CA 1
ATOM 727 C C . GLY A 1 95 ? 3.606 2.492 2.256 1.00 97.38 95 GLY A C 1
ATOM 728 O O . GLY A 1 95 ? 4.284 2.883 3.212 1.00 97.38 95 GLY A O 1
ATOM 729 N N . ALA A 1 96 ? 2.544 3.165 1.813 1.00 98.12 96 ALA A N 1
ATOM 730 C CA . ALA A 1 96 ? 2.051 4.374 2.460 1.00 98.12 96 ALA A CA 1
ATOM 731 C C . ALA A 1 96 ? 1.065 4.030 3.579 1.00 98.12 96 ALA A C 1
ATOM 733 O O . ALA A 1 96 ? -0.001 3.459 3.349 1.00 98.12 96 ALA A O 1
ATOM 734 N N . TYR A 1 97 ? 1.430 4.394 4.805 1.00 97.56 97 TYR A N 1
ATOM 735 C CA . TYR A 1 97 ? 0.611 4.149 5.982 1.00 97.56 97 TYR A CA 1
ATOM 736 C C . TYR A 1 97 ? 0.900 5.156 7.095 1.00 97.56 97 TYR A C 1
ATOM 738 O O . TYR A 1 97 ? 1.978 5.753 7.161 1.00 97.56 97 TYR A O 1
ATOM 746 N N . VAL A 1 98 ? -0.046 5.277 8.024 1.00 97.25 98 VAL A N 1
ATOM 747 C CA . VAL A 1 98 ? 0.158 5.930 9.319 1.00 97.25 98 VAL A CA 1
ATOM 748 C C . VAL A 1 98 ? 0.229 4.859 10.397 1.00 97.25 98 VAL A C 1
ATOM 750 O O . VAL A 1 98 ? -0.677 4.041 10.555 1.00 97.25 98 VAL A O 1
ATOM 753 N N . LYS A 1 99 ? 1.332 4.847 11.147 1.00 95.75 99 LYS A N 1
ATOM 754 C CA . LYS A 1 99 ? 1.543 3.886 12.230 1.00 95.75 99 LYS A CA 1
ATOM 755 C C . LYS A 1 99 ? 0.710 4.286 13.454 1.00 95.75 99 LYS A C 1
ATOM 757 O O . LYS A 1 99 ? 0.833 5.414 13.929 1.00 95.75 99 LYS A O 1
ATOM 762 N N . ALA A 1 100 ? -0.114 3.377 13.975 1.00 95.25 100 ALA A N 1
ATOM 763 C CA . ALA A 1 100 ? -0.817 3.599 15.236 1.00 95.25 100 ALA A CA 1
ATOM 764 C C . ALA A 1 100 ? 0.169 3.654 16.416 1.00 95.25 100 ALA A C 1
ATOM 766 O O . ALA A 1 100 ? 1.243 3.052 16.374 1.00 95.25 100 ALA A O 1
ATOM 767 N N . TYR A 1 101 ? -0.205 4.354 17.490 1.00 93.62 101 TYR A N 1
ATOM 768 C CA . TYR A 1 101 ? 0.668 4.584 18.649 1.00 93.62 101 TYR A CA 1
ATOM 769 C C . TYR A 1 101 ? 1.212 3.288 19.277 1.00 93.62 101 TYR A C 1
ATOM 771 O O . TYR A 1 101 ? 2.373 3.221 19.668 1.00 93.62 101 TYR A O 1
ATOM 779 N N . ASN A 1 102 ? 0.384 2.246 19.336 1.00 92.94 102 ASN A N 1
ATOM 780 C CA . ASN A 1 102 ? 0.703 0.938 19.906 1.00 92.94 102 ASN A CA 1
ATOM 781 C C . ASN A 1 102 ? 1.060 -0.121 18.847 1.00 92.94 102 ASN A C 1
ATOM 783 O O . ASN A 1 102 ? 1.101 -1.308 19.170 1.00 92.94 102 ASN A O 1
ATOM 787 N N . ALA A 1 103 ? 1.278 0.272 17.588 1.00 94.94 103 ALA A N 1
ATOM 788 C CA . ALA A 1 103 ? 1.575 -0.687 16.533 1.00 94.94 103 ALA A CA 1
ATOM 789 C C . ALA A 1 103 ? 2.934 -1.366 16.776 1.00 94.94 103 ALA A C 1
ATOM 791 O O . ALA A 1 103 ? 3.907 -0.685 17.136 1.00 94.94 103 ALA A O 1
ATOM 792 N N . PRO A 1 104 ? 3.036 -2.686 16.541 1.00 94.75 104 PRO A N 1
ATOM 793 C CA . PRO A 1 104 ? 4.260 -3.431 16.785 1.00 94.75 104 PRO A CA 1
ATOM 794 C C . PRO A 1 104 ? 5.431 -2.896 15.951 1.00 94.75 104 PRO A C 1
ATOM 796 O O . PRO A 1 104 ? 5.279 -2.183 14.950 1.00 94.75 104 PRO A O 1
ATOM 799 N N . THR A 1 105 ? 6.647 -3.225 16.372 1.00 95.31 105 THR A N 1
ATOM 800 C CA . THR A 1 105 ? 7.819 -3.036 15.517 1.00 95.31 105 THR A CA 1
ATOM 801 C C . THR A 1 105 ? 7.792 -4.097 14.429 1.00 95.31 105 THR A C 1
ATOM 803 O O . THR A 1 105 ? 7.801 -5.289 14.722 1.00 95.31 105 THR A O 1
ATOM 806 N N . LEU A 1 106 ? 7.742 -3.649 13.178 1.00 94.62 106 LEU A N 1
ATOM 807 C CA . LEU A 1 106 ? 7.824 -4.529 12.022 1.00 94.62 106 LEU A CA 1
ATOM 808 C C . LEU A 1 106 ? 9.270 -5.029 11.841 1.00 94.62 106 LEU A C 1
ATOM 810 O O . LEU A 1 106 ? 10.206 -4.279 12.147 1.00 94.62 106 LEU A O 1
ATOM 814 N N . PRO A 1 107 ? 9.470 -6.260 11.338 1.00 94.38 107 PRO A N 1
ATOM 815 C CA . PRO A 1 107 ? 10.772 -6.730 10.868 1.00 94.38 107 PRO A CA 1
ATOM 816 C C . PRO A 1 107 ? 11.449 -5.756 9.888 1.00 94.38 107 PRO A C 1
ATOM 818 O O . PRO A 1 107 ? 10.801 -4.941 9.241 1.00 94.38 107 PRO A O 1
ATOM 821 N N . LEU A 1 108 ? 12.773 -5.837 9.744 1.00 92.88 108 LEU A N 1
ATOM 822 C CA . LEU A 1 108 ? 13.541 -4.940 8.866 1.00 92.88 108 LEU A CA 1
ATOM 823 C C . LEU A 1 108 ? 13.495 -5.383 7.392 1.00 92.88 108 LEU A C 1
ATOM 825 O O . LEU A 1 108 ? 14.530 -5.646 6.783 1.00 92.88 108 LEU A O 1
ATOM 829 N N . TYR A 1 109 ? 12.293 -5.482 6.825 1.00 93.50 109 TYR A N 1
ATOM 830 C CA . TYR A 1 109 ? 12.080 -5.797 5.411 1.00 93.50 109 TYR A CA 1
ATOM 831 C C . TYR A 1 109 ? 11.855 -4.542 4.561 1.00 93.50 109 TYR A C 1
ATOM 833 O O . TYR A 1 109 ? 11.491 -3.471 5.052 1.00 93.50 109 TYR A O 1
ATOM 841 N N . ALA A 1 110 ? 12.071 -4.688 3.255 1.00 92.69 110 ALA A N 1
ATOM 842 C CA . ALA A 1 110 ? 11.800 -3.658 2.260 1.00 92.69 110 ALA A CA 1
ATOM 843 C C . ALA A 1 110 ? 10.303 -3.649 1.899 1.00 92.69 110 ALA A C 1
ATOM 845 O O . ALA A 1 110 ? 9.907 -4.184 0.866 1.00 92.69 110 ALA A O 1
ATOM 846 N N . TYR A 1 111 ? 9.475 -3.091 2.791 1.00 96.88 111 TYR A N 1
ATOM 847 C CA . TYR A 1 111 ? 8.022 -2.970 2.614 1.00 96.88 111 TYR A CA 1
ATOM 848 C C . TYR A 1 111 ? 7.677 -2.006 1.476 1.00 96.88 111 TYR A C 1
ATOM 850 O O . TYR A 1 111 ? 7.470 -0.809 1.695 1.00 96.88 111 TYR A O 1
ATOM 858 N N . THR A 1 112 ? 7.621 -2.544 0.265 1.00 98.00 112 THR A N 1
ATOM 859 C CA . THR A 1 112 ? 7.400 -1.820 -0.986 1.00 98.00 112 THR A CA 1
ATOM 860 C C . THR A 1 112 ? 5.917 -1.511 -1.167 1.00 98.00 112 THR A C 1
ATOM 862 O O . THR A 1 112 ? 5.058 -2.295 -0.759 1.00 98.00 112 THR A O 1
ATOM 865 N N . ALA A 1 113 ? 5.605 -0.345 -1.737 1.00 98.19 113 ALA A N 1
ATOM 866 C CA . ALA A 1 113 ? 4.231 -0.004 -2.097 1.00 98.19 113 ALA A CA 1
ATOM 867 C C . ALA A 1 113 ? 3.672 -1.030 -3.086 1.00 98.19 113 ALA A C 1
ATOM 869 O O . ALA A 1 113 ? 4.387 -1.448 -3.989 1.00 98.19 113 ALA A O 1
ATOM 870 N N . VAL A 1 114 ? 2.408 -1.409 -2.914 1.00 98.12 114 VAL A N 1
ATOM 871 C CA . VAL A 1 114 ? 1.741 -2.375 -3.785 1.00 98.12 114 VAL A CA 1
ATOM 872 C C . VAL A 1 114 ? 0.313 -1.931 -4.066 1.00 98.12 114 VAL A C 1
ATOM 874 O O . VAL A 1 114 ? -0.350 -1.338 -3.209 1.00 98.12 114 VAL A O 1
ATOM 877 N N . GLY A 1 115 ? -0.153 -2.193 -5.277 1.00 98.00 115 GLY A N 1
ATOM 878 C CA . GLY A 1 115 ? -1.522 -1.960 -5.699 1.00 98.00 115 GLY A CA 1
ATOM 879 C C . GLY A 1 115 ? -2.044 -3.084 -6.584 1.00 98.00 115 GLY A C 1
ATOM 880 O O . GLY A 1 115 ? -1.302 -3.967 -7.003 1.00 98.00 115 GLY A O 1
ATOM 881 N N . TRP A 1 116 ? -3.343 -3.056 -6.867 1.00 98.00 116 TRP A N 1
ATOM 882 C CA . TRP A 1 116 ? -4.007 -4.074 -7.681 1.00 98.00 116 TRP A CA 1
ATOM 883 C C . TRP A 1 116 ? -4.602 -3.473 -8.943 1.00 98.00 116 TRP A C 1
ATOM 885 O O . TRP A 1 116 ? -5.242 -2.419 -8.901 1.00 98.00 116 TRP A O 1
ATOM 895 N N . LYS A 1 117 ? -4.405 -4.130 -10.084 1.00 96.88 117 LYS A N 1
ATOM 896 C CA . LYS A 1 117 ? -4.927 -3.655 -11.364 1.00 96.88 117 LYS A CA 1
ATOM 897 C C . LYS A 1 117 ? -5.027 -4.801 -12.354 1.00 96.88 117 LYS A C 1
ATOM 899 O O . LYS A 1 117 ? -4.081 -5.549 -12.516 1.00 96.88 117 LYS A O 1
ATOM 904 N N . ASN A 1 118 ? -6.145 -4.898 -13.074 1.00 94.38 118 ASN A N 1
ATOM 905 C CA . ASN A 1 118 ? -6.321 -5.854 -14.177 1.00 94.38 118 ASN A CA 1
ATOM 906 C C . ASN A 1 118 ? -6.011 -7.327 -13.822 1.00 94.38 118 ASN A C 1
ATOM 908 O O . ASN A 1 118 ? -5.609 -8.091 -14.695 1.00 94.38 118 ASN A O 1
ATOM 912 N N . GLY A 1 119 ? -6.230 -7.740 -12.569 1.00 95.31 119 GLY A N 1
ATOM 913 C CA . GLY A 1 119 ? -6.009 -9.125 -12.144 1.00 95.31 119 GLY A CA 1
ATOM 914 C C . GLY A 1 119 ? -4.581 -9.450 -11.694 1.00 95.31 119 GLY A C 1
ATOM 915 O O . GLY A 1 119 ? -4.276 -10.624 -11.496 1.00 95.31 119 GLY A O 1
ATOM 916 N N . GLU A 1 120 ? -3.715 -8.449 -11.536 1.00 96.88 120 GLU A N 1
ATOM 917 C CA . GLU A 1 120 ? -2.343 -8.627 -11.060 1.00 96.88 120 GLU A CA 1
ATOM 918 C C . GLU A 1 120 ? -1.933 -7.515 -10.075 1.00 96.88 120 GLU A C 1
ATOM 920 O O . GLU A 1 120 ? -2.506 -6.416 -10.050 1.00 96.88 120 GLU A O 1
ATOM 925 N N . PHE A 1 121 ? -0.940 -7.818 -9.238 1.00 97.88 121 PHE A N 1
ATOM 926 C CA . PHE A 1 121 ? -0.319 -6.840 -8.348 1.00 97.88 121 PHE A CA 1
ATOM 927 C C . PHE A 1 121 ? 0.727 -6.022 -9.105 1.00 97.88 121 PHE A C 1
ATOM 929 O O . PHE A 1 121 ? 1.373 -6.541 -10.013 1.00 97.88 121 PHE A O 1
ATOM 936 N N . TYR A 1 122 ? 0.897 -4.767 -8.699 1.00 97.25 122 TYR A N 1
ATOM 937 C CA . TYR A 1 122 ? 1.873 -3.806 -9.216 1.00 97.25 122 TYR A CA 1
ATOM 938 C C . TYR A 1 122 ? 2.579 -3.086 -8.069 1.00 97.25 122 TYR A C 1
ATOM 940 O O . TYR A 1 122 ? 1.899 -2.842 -7.044 1.00 97.25 122 TYR A O 1
#

Foldseek 3Di:
DDPAFFFWWAQVPPDIDGDNQFGWWFDDPPDIDRDDPVRDDFQDPPKDKDWQFQWFAWTAGPVVRDIDGHQDDPRGGITHMFIQGDPPDDAPGAGDTDHHPPGDDDPPTRRHTWGDDPHTID

Mean predicted aligned error: 2.82 Å

Solvent-accessible surface area (backbone atoms only — not comparable to full-atom values): 6911 Å² total; per-residue (Å²): 132,82,91,66,31,19,19,37,32,17,62,85,78,87,48,71,50,69,41,86,78,25,23,34,30,20,25,52,92,96,41,83,38,75,77,52,81,91,74,56,54,70,60,53,87,80,40,46,81,39,74,37,73,51,20,29,20,33,25,32,30,78,87,81,70,42,80,40,78,41,57,60,56,97,90,36,65,36,21,18,33,22,27,40,72,27,87,97,65,82,78,86,31,28,39,27,57,50,73,43,95,84,36,69,86,73,77,99,66,68,47,18,37,40,18,38,48,99,91,42,48,53